Protein AF-0000000087146766 (afdb_homodimer)

Secondary structure (DSSP, 8-state):
-HHHHHHHHHHHHHHHHHHHHHHHHHHHHHHHHH--HHHHHHHHHHHHHHHHHHHHHHHHHHS---HHHHHHHHHHHHHHHHHHHHHHHH-/-HHHHHHHHHHHHHHHHHHHHHHHHHHHHHHHHH--HHHHHHHHHHHHHHHHHHHHHHHHHHS---HHHHHHHHHHHHHHHHHHHHHHHH-

Sequence (182 aa):
MTTHWDLALVGIRIVLLLMGLATTAISFRAYRRDRTRYLRDATIGFGFITLGVLIEGFLYQFTELTLTQVHIAESVALVIGLGVLLRSFLDMTTHWDLALVGIRIVLLLMGLATTAISFRAYRRDRTRYLRDATIGFGFITLGVLIEGFLYQFTELTLTQVHIAESVALVIGLGVLLRSFLD

Organism: NCBI:txid1816183

pLDDT: mean 93.63, std 6.51, range [54.84, 98.38]

Radius of gyration: 16.07 Å; Cα contacts (8 Å, |Δi|>4): 242; chains: 2; bounding box: 26×49×38 Å

Nearest PDB structures (foldseek):
  3a98-assembly2_C  TM=4.291E-01  e=7.124E+00  Homo sapiens
  3a98-assembly2_C  TM=4.265E-01  e=7.124E+00  Homo sapiens

Structure (mmCIF, N/CA/C/O backbone):
data_AF-0000000087146766-model_v1
#
loop_
_entity.id
_entity.type
_entity.pdbx_description
1 polymer 'DUF1622 domain-containing protein'
#
loop_
_atom_site.group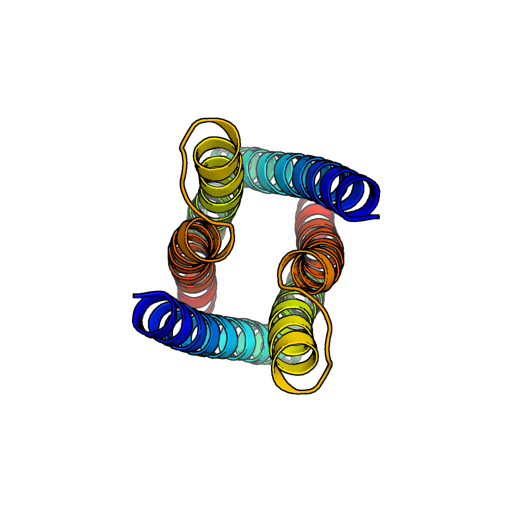_PDB
_atom_site.id
_atom_site.type_symbol
_atom_site.label_atom_id
_atom_site.label_alt_id
_atom_site.label_comp_id
_atom_site.label_asym_id
_atom_site.label_entity_id
_atom_site.label_seq_id
_atom_site.pdbx_PDB_ins_code
_atom_site.Cartn_x
_atom_site.Cartn_y
_atom_site.Cartn_z
_atom_site.occupancy
_atom_site.B_iso_or_equiv
_atom_site.auth_seq_id
_atom_site.auth_comp_id
_atom_site.auth_asym_id
_atom_site.auth_atom_id
_atom_site.pdbx_PDB_model_num
ATOM 1 N N . MET A 1 1 ? -6.062 -18.906 -21 1 55.94 1 MET A N 1
ATOM 2 C CA . MET A 1 1 ? -6.793 -18.172 -19.969 1 55.94 1 MET A CA 1
ATOM 3 C C . MET A 1 1 ? -5.832 -17.453 -19.031 1 55.94 1 MET A C 1
ATOM 5 O O . MET A 1 1 ? -6.062 -16.297 -18.656 1 55.94 1 MET A O 1
ATOM 9 N N . THR A 1 2 ? -4.629 -18.031 -18.766 1 70.19 2 THR A N 1
ATOM 10 C CA . THR A 1 2 ? -3.59 -17.516 -17.875 1 70.19 2 THR A CA 1
ATOM 11 C C . THR A 1 2 ? -2.98 -16.234 -18.469 1 70.19 2 THR A C 1
ATOM 13 O O . THR A 1 2 ? -2.711 -15.281 -17.734 1 70.19 2 THR A O 1
ATOM 16 N N . THR A 1 3 ? -3.238 -16.188 -19.688 1 85.88 3 THR A N 1
ATOM 17 C CA . THR A 1 3 ? -2.568 -15.07 -20.359 1 85.88 3 THR A CA 1
ATOM 18 C C . THR A 1 3 ? -3.324 -13.766 -20.125 1 85.88 3 THR A C 1
ATOM 20 O O . THR A 1 3 ? -2.719 -12.734 -19.828 1 85.88 3 THR A O 1
ATOM 23 N N . HIS A 1 4 ? -4.656 -13.891 -20.188 1 93.44 4 HIS A N 1
ATOM 24 C CA . HIS A 1 4 ? -5.453 -12.68 -20.031 1 93.44 4 HIS A CA 1
ATOM 25 C C . HIS A 1 4 ? -5.344 -12.109 -18.625 1 93.44 4 HIS A C 1
ATOM 27 O O . HIS A 1 4 ? -5.316 -10.891 -18.438 1 93.44 4 HIS A O 1
ATOM 33 N N . TRP A 1 5 ? -5.305 -13 -17.656 1 92.06 5 TRP A N 1
ATOM 34 C CA . TRP A 1 5 ? -5.184 -12.555 -16.266 1 92.06 5 TRP A CA 1
ATOM 35 C C . TRP A 1 5 ? -3.805 -11.953 -16.016 1 92.06 5 TRP A C 1
ATOM 37 O O . TRP A 1 5 ? -3.67 -11.008 -15.234 1 92.06 5 TRP A O 1
ATOM 47 N N . ASP A 1 6 ? -2.826 -12.531 -16.672 1 92.81 6 ASP A N 1
ATOM 48 C CA . ASP A 1 6 ? -1.477 -11.992 -16.547 1 92.81 6 ASP A CA 1
ATOM 49 C C . ASP A 1 6 ? -1.411 -10.562 -17.094 1 92.81 6 ASP A C 1
ATOM 51 O O . ASP A 1 6 ? -0.766 -9.695 -16.5 1 92.81 6 ASP A O 1
ATOM 55 N N . LEU A 1 7 ? -2.057 -10.414 -18.188 1 94.56 7 LEU A N 1
ATOM 56 C CA . LEU A 1 7 ? -2.09 -9.086 -18.797 1 94.56 7 LEU A CA 1
ATOM 57 C C . LEU A 1 7 ? -2.863 -8.109 -17.922 1 94.56 7 LEU A C 1
ATOM 59 O O . LEU A 1 7 ? -2.479 -6.941 -17.812 1 94.56 7 LEU A O 1
ATOM 63 N N . ALA A 1 8 ? -3.938 -8.594 -17.375 1 96.31 8 ALA A N 1
ATOM 64 C CA . ALA A 1 8 ? -4.73 -7.754 -16.469 1 96.31 8 ALA A CA 1
ATOM 65 C C . ALA A 1 8 ? -3.918 -7.344 -15.242 1 96.31 8 ALA A C 1
ATOM 67 O O . ALA A 1 8 ? -3.99 -6.199 -14.805 1 96.31 8 ALA A O 1
ATOM 68 N N . LEU A 1 9 ? -3.119 -8.258 -14.742 1 96.38 9 LEU A N 1
ATOM 69 C CA . LEU A 1 9 ? -2.283 -7.984 -13.578 1 96.38 9 LEU A CA 1
ATOM 70 C C . LEU A 1 9 ? -1.216 -6.949 -13.906 1 96.38 9 LEU A C 1
ATOM 72 O O . LEU A 1 9 ? -1 -6.008 -13.141 1 96.38 9 LEU A O 1
ATOM 76 N N . VAL A 1 10 ? -0.597 -7.133 -15.062 1 95.69 10 VAL A N 1
ATOM 77 C CA . VAL A 1 10 ? 0.42 -6.18 -15.5 1 95.69 10 VAL A CA 1
ATOM 78 C C . VAL A 1 10 ? -0.196 -4.789 -15.625 1 95.69 10 VAL A C 1
ATOM 80 O O . VAL A 1 10 ? 0.374 -3.805 -15.148 1 95.69 10 VAL A O 1
ATOM 83 N N . GLY A 1 11 ? -1.315 -4.73 -16.203 1 96.94 11 GLY A N 1
ATOM 84 C CA . GLY A 1 11 ? -1.994 -3.461 -16.406 1 96.94 11 GLY A CA 1
ATOM 85 C C . GLY A 1 11 ? -2.32 -2.738 -15.117 1 96.94 11 GLY A C 1
ATOM 86 O O . GLY A 1 11 ? -2.01 -1.554 -14.969 1 96.94 11 GLY A O 1
ATOM 87 N N . ILE A 1 12 ? -2.9 -3.473 -14.227 1 97.12 12 ILE A N 1
ATOM 88 C CA . ILE A 1 12 ? -3.32 -2.838 -12.984 1 97.12 12 ILE A CA 1
ATOM 89 C C . ILE A 1 12 ? -2.094 -2.475 -12.148 1 97.12 12 ILE A C 1
ATOM 91 O O . ILE A 1 12 ? -2.092 -1.464 -11.445 1 97.12 12 ILE A O 1
ATOM 95 N N . ARG A 1 13 ? -1.062 -3.295 -12.266 1 96.94 13 ARG A N 1
ATOM 96 C CA . ARG A 1 13 ? 0.159 -2.998 -11.523 1 96.94 13 ARG A CA 1
ATOM 97 C C . ARG A 1 13 ? 0.847 -1.754 -12.078 1 96.94 13 ARG A C 1
ATOM 99 O O . ARG A 1 13 ? 1.46 -0.991 -11.328 1 96.94 13 ARG A O 1
ATOM 106 N N . ILE A 1 14 ? 0.776 -1.465 -13.367 1 97.38 14 ILE A N 1
ATOM 107 C CA . ILE A 1 14 ? 1.296 -0.239 -13.961 1 97.38 14 ILE A CA 1
ATOM 108 C C . ILE A 1 14 ? 0.543 0.966 -13.406 1 97.38 14 ILE A C 1
ATOM 110 O O . ILE A 1 14 ? 1.152 1.982 -13.062 1 97.38 14 ILE A O 1
ATOM 114 N N . VAL A 1 15 ? -0.744 0.864 -13.344 1 97.81 15 VAL A N 1
ATOM 115 C CA . VAL A 1 15 ? -1.559 1.931 -12.773 1 97.81 15 VAL A CA 1
ATOM 116 C C . VAL A 1 15 ? -1.153 2.17 -11.32 1 97.81 15 VAL A C 1
ATOM 118 O O . VAL A 1 15 ? -1.007 3.316 -10.898 1 97.81 15 VAL A O 1
ATOM 121 N N . LEU A 1 16 ? -0.959 1.076 -10.562 1 98.25 16 LEU A N 1
ATOM 122 C CA . LEU A 1 16 ? -0.558 1.16 -9.164 1 98.25 16 LEU A CA 1
ATOM 123 C C . LEU A 1 16 ? 0.808 1.824 -9.023 1 98.25 16 LEU A C 1
ATOM 125 O O . LEU A 1 16 ? 1.021 2.637 -8.125 1 98.25 16 LEU A O 1
ATOM 129 N N . LEU A 1 17 ? 1.692 1.477 -9.961 1 98 17 LEU A N 1
ATOM 130 C CA . LEU A 1 17 ? 3.031 2.055 -9.945 1 98 17 LEU A CA 1
ATOM 131 C C . LEU A 1 17 ? 2.979 3.553 -10.227 1 98 17 LEU A C 1
ATOM 133 O O . LEU A 1 17 ? 3.68 4.336 -9.578 1 98 17 LEU A O 1
ATOM 137 N N . LEU A 1 18 ? 2.172 3.939 -11.141 1 97.69 18 LEU A N 1
ATOM 138 C CA . LEU A 1 18 ? 2.016 5.352 -11.477 1 97.69 18 LEU A CA 1
ATOM 139 C C . LEU A 1 18 ? 1.428 6.125 -10.297 1 97.69 18 LEU A C 1
ATOM 141 O O . LEU A 1 18 ? 1.882 7.227 -9.984 1 97.69 18 LEU A O 1
ATOM 145 N N . MET A 1 19 ? 0.471 5.48 -9.672 1 97.31 19 MET A N 1
ATOM 146 C CA . MET A 1 19 ? -0.139 6.102 -8.5 1 97.31 19 MET A CA 1
ATOM 147 C C . MET A 1 19 ? 0.869 6.227 -7.363 1 97.31 19 MET A C 1
ATOM 149 O O . MET A 1 19 ? 0.914 7.25 -6.68 1 97.31 19 MET A O 1
ATOM 153 N N . GLY A 1 20 ? 1.612 5.152 -7.164 1 97.25 20 GLY A N 1
ATOM 154 C CA . GLY A 1 20 ? 2.654 5.188 -6.148 1 97.25 20 GLY A CA 1
ATOM 155 C C . GLY A 1 20 ? 3.703 6.25 -6.41 1 97.25 20 GLY A C 1
ATOM 156 O O . GLY A 1 20 ? 4.094 6.98 -5.492 1 97.25 20 GLY A O 1
ATOM 157 N N . LEU A 1 21 ? 4.152 6.367 -7.695 1 97.44 21 LEU A N 1
ATOM 158 C CA . LEU A 1 21 ? 5.125 7.383 -8.094 1 97.44 21 LEU A CA 1
ATOM 159 C C . LEU A 1 21 ? 4.562 8.781 -7.879 1 97.44 21 LEU A C 1
ATOM 161 O O . LEU A 1 21 ? 5.266 9.672 -7.387 1 97.44 21 LEU A O 1
ATOM 165 N N . ALA A 1 22 ? 3.346 8.953 -8.242 1 97.25 22 ALA A N 1
ATOM 166 C CA . ALA A 1 22 ? 2.695 10.258 -8.102 1 97.25 22 ALA A CA 1
ATOM 167 C C . ALA A 1 22 ? 2.588 10.656 -6.633 1 97.25 22 ALA A C 1
ATOM 169 O O . ALA A 1 22 ? 2.932 11.781 -6.262 1 97.25 22 ALA A O 1
ATOM 170 N N . THR A 1 23 ? 2.102 9.734 -5.793 1 96.19 23 THR A N 1
ATOM 171 C CA . THR A 1 23 ? 1.96 10.039 -4.375 1 96.19 23 THR A CA 1
ATOM 172 C C . THR A 1 23 ? 3.316 10.352 -3.748 1 96.19 23 THR A C 1
ATOM 174 O O . THR A 1 23 ? 3.434 11.25 -2.92 1 96.19 23 THR A O 1
ATOM 177 N N . THR A 1 24 ? 4.312 9.5 -4.176 1 97.31 24 THR A N 1
ATOM 178 C CA . THR A 1 24 ? 5.656 9.727 -3.654 1 97.31 24 THR A CA 1
ATOM 179 C C . THR A 1 24 ? 6.191 11.078 -4.109 1 97.31 24 THR A C 1
ATOM 181 O O . THR A 1 24 ? 6.703 11.852 -3.297 1 97.31 24 THR A O 1
ATOM 184 N N . ALA A 1 25 ? 6.047 11.422 -5.395 1 96.25 25 ALA A N 1
ATOM 185 C CA . ALA A 1 25 ? 6.566 12.664 -5.953 1 96.25 25 ALA A CA 1
ATOM 186 C C . ALA A 1 25 ? 5.855 13.875 -5.348 1 96.25 25 ALA A C 1
ATOM 188 O O . ALA A 1 25 ? 6.496 14.867 -4.996 1 96.25 25 ALA A O 1
ATOM 189 N N . ILE A 1 26 ? 4.605 13.797 -5.223 1 95.56 26 ILE A N 1
ATOM 190 C CA . ILE A 1 26 ? 3.805 14.906 -4.73 1 95.56 26 ILE A CA 1
ATOM 191 C C . ILE A 1 26 ? 4.07 15.117 -3.242 1 95.56 26 ILE A C 1
ATOM 193 O O . ILE A 1 26 ? 4.203 16.25 -2.783 1 95.56 26 ILE A O 1
ATOM 197 N N . SER A 1 27 ? 4.086 13.992 -2.568 1 94.12 27 SER A N 1
ATOM 198 C CA . SER A 1 27 ? 4.43 14.125 -1.157 1 94.12 27 SER A CA 1
ATOM 199 C C . SER A 1 27 ? 5.824 14.703 -0.979 1 94.12 27 SER A C 1
ATOM 201 O O . SER A 1 27 ? 6.07 15.461 -0.038 1 94.12 27 SER A O 1
ATOM 203 N N . PHE A 1 28 ? 6.766 14.32 -1.833 1 94.88 28 PHE A N 1
ATOM 204 C CA . PHE A 1 28 ? 8.125 14.844 -1.777 1 94.88 28 PHE A CA 1
ATOM 205 C C . PHE A 1 28 ? 8.148 16.344 -2.053 1 94.88 28 PHE A C 1
ATOM 207 O O . PHE A 1 28 ? 8.852 17.094 -1.376 1 94.88 28 PHE A O 1
ATOM 214 N N . ARG A 1 29 ? 7.395 16.703 -3.012 1 94.25 29 ARG A N 1
ATOM 215 C CA . ARG A 1 29 ? 7.289 18.109 -3.336 1 94.25 29 ARG A CA 1
ATOM 216 C C . ARG A 1 29 ? 6.676 18.906 -2.18 1 94.25 29 ARG A C 1
ATOM 218 O O . ARG A 1 29 ? 7.129 20 -1.855 1 94.25 29 ARG A O 1
ATOM 225 N N . ALA A 1 30 ? 5.633 18.375 -1.607 1 91 30 ALA A N 1
ATOM 226 C CA . ALA A 1 30 ? 5 19.016 -0.457 1 91 30 ALA A CA 1
ATOM 227 C C . ALA A 1 30 ? 5.973 19.125 0.713 1 91 30 ALA A C 1
ATOM 229 O O . ALA A 1 30 ? 5.973 20.125 1.435 1 91 30 ALA A O 1
ATOM 230 N N . TYR A 1 31 ? 6.82 18.109 0.852 1 92.19 31 TYR A N 1
ATOM 231 C CA . TYR A 1 31 ? 7.816 18.109 1.92 1 92.19 31 TYR A CA 1
ATOM 232 C C . TYR A 1 31 ? 8.859 19.188 1.705 1 92.19 31 TYR A C 1
ATOM 234 O O . TYR A 1 31 ? 9.32 19.812 2.664 1 92.19 31 TYR A O 1
ATOM 242 N N . ARG A 1 32 ? 9.281 19.391 0.497 1 92.75 32 ARG A N 1
ATOM 243 C CA . ARG A 1 32 ? 10.297 20.391 0.186 1 92.75 32 ARG A CA 1
ATOM 244 C C . ARG A 1 32 ? 9.781 21.797 0.494 1 92.75 32 ARG A C 1
ATOM 246 O O . ARG A 1 32 ? 10.562 22.688 0.845 1 92.75 32 ARG A O 1
ATOM 253 N N . ARG A 1 33 ? 8.539 21.922 0.515 1 89.31 33 ARG A N 1
ATOM 254 C CA . ARG A 1 33 ? 7.945 23.234 0.741 1 89.31 33 ARG A CA 1
ATOM 255 C C . ARG A 1 33 ? 7.68 23.469 2.225 1 89.31 33 ARG A C 1
ATOM 257 O O . ARG A 1 33 ? 8.016 24.516 2.764 1 89.31 33 ARG A O 1
ATOM 264 N N . ASP A 1 34 ? 7.176 22.594 2.84 1 89.75 34 ASP A N 1
ATOM 265 C CA . ASP A 1 34 ? 6.711 22.766 4.211 1 89.75 34 ASP A CA 1
ATOM 266 C C . ASP A 1 34 ? 7.699 22.156 5.207 1 89.75 34 ASP A C 1
ATOM 268 O O . ASP A 1 34 ? 7.797 22.609 6.348 1 89.75 34 ASP A O 1
ATOM 272 N N . ARG A 1 35 ? 8.375 21.234 4.809 1 88.44 35 ARG A N 1
ATOM 273 C CA . ARG A 1 35 ? 9.422 20.562 5.566 1 88.44 35 ARG A CA 1
ATOM 274 C C . ARG A 1 35 ? 8.891 20.094 6.926 1 88.44 35 ARG A C 1
ATOM 276 O O . ARG A 1 35 ? 9.516 20.359 7.957 1 88.44 35 ARG A O 1
ATOM 283 N N . THR A 1 36 ? 7.77 19.5 6.996 1 89.5 36 THR A N 1
ATOM 284 C CA . THR A 1 36 ? 7.23 18.953 8.242 1 89.5 36 THR A CA 1
ATOM 285 C C . THR A 1 36 ? 7.559 17.469 8.375 1 89.5 36 THR A C 1
ATOM 287 O O . THR A 1 36 ? 7.758 16.781 7.371 1 89.5 36 THR A O 1
ATOM 290 N N . ARG A 1 37 ? 7.672 17.016 9.57 1 88.75 37 ARG A N 1
ATOM 291 C CA . ARG A 1 37 ? 8.016 15.625 9.828 1 88.75 37 ARG A CA 1
ATOM 292 C C . ARG A 1 37 ? 6.992 14.68 9.211 1 88.75 37 ARG A C 1
ATOM 294 O O . ARG A 1 37 ? 7.348 13.609 8.719 1 88.75 37 ARG A O 1
ATOM 301 N N . TYR A 1 38 ? 5.738 15.023 9.227 1 88 38 TYR A N 1
ATOM 302 C CA . TYR A 1 38 ? 4.652 14.219 8.68 1 88 38 TYR A CA 1
ATOM 303 C C . TYR A 1 38 ? 4.82 14.016 7.18 1 88 38 TYR A C 1
ATOM 305 O O . TYR A 1 38 ? 4.684 12.898 6.68 1 88 38 TYR A O 1
ATOM 313 N N . LEU A 1 39 ? 5.297 15.047 6.516 1 91.62 39 LEU A N 1
ATOM 314 C CA . LEU A 1 39 ? 5.473 14.977 5.066 1 91.62 39 LEU A CA 1
ATOM 315 C C . LEU A 1 39 ? 6.711 14.156 4.711 1 91.62 39 LEU A C 1
ATOM 317 O O . LEU A 1 39 ? 6.723 13.453 3.701 1 91.62 39 LEU A O 1
ATOM 321 N N . ARG A 1 40 ? 7.699 14.328 5.496 1 93.56 40 ARG A N 1
ATOM 322 C CA . ARG A 1 40 ? 8.891 13.508 5.312 1 93.56 40 ARG A CA 1
ATOM 323 C C . ARG A 1 40 ? 8.57 12.023 5.457 1 93.56 40 ARG A C 1
ATOM 325 O O . ARG A 1 40 ? 8.977 11.211 4.621 1 93.56 40 ARG A O 1
ATOM 332 N N . ASP A 1 41 ? 7.887 11.695 6.453 1 94.5 41 ASP A N 1
ATOM 333 C CA . ASP A 1 41 ? 7.516 10.305 6.699 1 94.5 41 ASP A CA 1
ATOM 334 C C . ASP A 1 41 ? 6.59 9.789 5.602 1 94.5 41 ASP A C 1
ATOM 336 O O . ASP A 1 41 ? 6.68 8.617 5.207 1 94.5 41 ASP A O 1
ATOM 340 N N . ALA A 1 42 ? 5.707 10.656 5.109 1 94.19 42 ALA A N 1
ATOM 341 C CA . ALA A 1 42 ? 4.844 10.281 3.994 1 94.19 42 ALA A CA 1
ATOM 342 C C . ALA A 1 42 ? 5.664 9.945 2.752 1 94.19 42 ALA A C 1
ATOM 344 O O . ALA A 1 42 ? 5.422 8.938 2.092 1 94.19 42 ALA A O 1
ATOM 345 N N . THR A 1 43 ? 6.656 10.758 2.455 1 95.75 43 THR A N 1
ATOM 346 C CA . THR A 1 43 ? 7.516 10.547 1.297 1 95.75 43 THR A CA 1
ATOM 347 C C . THR A 1 43 ? 8.266 9.227 1.419 1 95.75 43 THR A C 1
ATOM 349 O O . THR A 1 43 ? 8.312 8.438 0.47 1 95.75 43 THR A O 1
ATOM 352 N N . ILE A 1 44 ? 8.789 8.992 2.559 1 96.88 44 ILE A N 1
ATOM 353 C CA . ILE A 1 44 ? 9.547 7.777 2.822 1 96.88 44 ILE A CA 1
ATOM 354 C C . ILE A 1 44 ? 8.617 6.566 2.758 1 96.88 44 ILE A C 1
ATOM 356 O O . ILE A 1 44 ? 8.953 5.555 2.131 1 96.88 44 ILE A O 1
ATOM 360 N N . GLY A 1 45 ? 7.438 6.707 3.396 1 96.75 45 GLY A N 1
ATOM 361 C CA . GLY A 1 45 ? 6.469 5.625 3.402 1 96.75 45 GLY A CA 1
ATOM 362 C C . GLY A 1 45 ? 5.957 5.273 2.02 1 96.75 45 GLY A C 1
ATOM 363 O O . GLY A 1 45 ? 6.035 4.117 1.596 1 96.75 45 GLY A O 1
ATOM 364 N N . PHE A 1 46 ? 5.566 6.242 1.24 1 97.25 46 PHE A N 1
ATOM 365 C CA . PHE A 1 46 ? 5.074 6.023 -0.116 1 97.25 46 PHE A CA 1
ATOM 366 C C . PHE A 1 46 ? 6.211 5.59 -1.036 1 97.25 46 PHE A C 1
ATOM 368 O O . PHE A 1 46 ? 6 4.801 -1.961 1 97.25 46 PHE A O 1
ATOM 375 N N . GLY A 1 47 ? 7.371 6.133 -0.754 1 97.38 47 GLY A N 1
ATOM 376 C CA . GLY A 1 47 ? 8.539 5.703 -1.508 1 97.38 47 GLY A CA 1
ATOM 377 C C . GLY A 1 47 ? 8.812 4.215 -1.393 1 97.38 47 GLY A C 1
ATOM 378 O O . GLY A 1 47 ? 9.047 3.543 -2.398 1 97.38 47 GLY A O 1
ATOM 379 N N . PHE A 1 48 ? 8.758 3.691 -0.264 1 97.19 48 PHE A N 1
ATOM 380 C CA . PHE A 1 48 ? 8.953 2.264 -0.038 1 97.19 48 PHE A CA 1
ATOM 381 C C . PHE A 1 48 ? 7.848 1.452 -0.707 1 97.19 48 PHE A C 1
ATOM 383 O O . PHE A 1 48 ? 8.117 0.41 -1.31 1 97.19 48 PHE A O 1
ATOM 390 N N . ILE A 1 49 ? 6.602 1.898 -0.578 1 97.5 49 ILE A N 1
ATOM 391 C CA . ILE A 1 49 ? 5.473 1.223 -1.207 1 97.5 49 ILE A CA 1
ATOM 392 C C . ILE A 1 49 ? 5.68 1.17 -2.719 1 97.5 49 ILE A C 1
ATOM 394 O O . ILE A 1 49 ? 5.559 0.107 -3.332 1 97.5 49 ILE A O 1
ATOM 398 N N . THR A 1 50 ? 6.078 2.25 -3.322 1 98 50 THR A N 1
ATOM 399 C CA . THR A 1 50 ? 6.309 2.365 -4.758 1 98 50 THR A CA 1
ATOM 400 C C . THR A 1 50 ? 7.488 1.495 -5.188 1 98 50 THR A C 1
ATOM 402 O O . THR A 1 50 ? 7.41 0.792 -6.195 1 98 50 THR A O 1
ATOM 405 N N . LEU A 1 51 ? 8.539 1.518 -4.445 1 97.5 51 LEU A N 1
ATOM 406 C CA . LEU A 1 51 ? 9.727 0.714 -4.727 1 97.5 51 LEU A CA 1
ATOM 407 C C . LEU A 1 51 ? 9.398 -0.774 -4.68 1 97.5 51 LEU A C 1
ATOM 409 O O . LEU A 1 51 ? 9.914 -1.555 -5.48 1 97.5 51 LEU A O 1
ATOM 413 N N . GLY A 1 52 ? 8.539 -1.164 -3.711 1 97.56 52 GLY A N 1
ATOM 414 C CA . GLY A 1 52 ? 8.117 -2.553 -3.623 1 97.56 52 GLY A CA 1
ATOM 415 C C . GLY A 1 52 ? 7.387 -3.035 -4.863 1 97.56 52 GLY A C 1
ATOM 416 O O . GLY A 1 52 ? 7.684 -4.109 -5.387 1 97.56 52 GLY A O 1
ATOM 417 N N . VAL A 1 53 ? 6.496 -2.232 -5.285 1 97 53 VAL A N 1
ATOM 418 C CA . VAL A 1 53 ? 5.719 -2.561 -6.477 1 97 53 VAL A CA 1
ATOM 419 C C . VAL A 1 53 ? 6.641 -2.639 -7.691 1 97 53 VAL A C 1
ATOM 421 O O . VAL A 1 53 ? 6.508 -3.535 -8.523 1 97 53 VAL A O 1
ATOM 424 N N . LEU A 1 54 ? 7.559 -1.717 -7.766 1 96.12 54 LEU A N 1
ATOM 425 C CA . LEU A 1 54 ? 8.508 -1.679 -8.867 1 96.12 54 LEU A CA 1
ATOM 426 C C . LEU A 1 54 ? 9.414 -2.908 -8.852 1 96.12 54 LEU A C 1
ATOM 428 O O . LEU A 1 54 ? 9.617 -3.545 -9.891 1 96.12 54 LEU A O 1
ATOM 432 N N . ILE A 1 55 ? 9.883 -3.229 -7.719 1 95.56 55 ILE A N 1
ATOM 433 C CA . ILE A 1 55 ? 10.781 -4.367 -7.531 1 95.56 55 ILE A CA 1
ATOM 434 C C . ILE A 1 55 ? 10.055 -5.66 -7.91 1 95.56 55 ILE A C 1
ATOM 436 O O . ILE A 1 55 ? 10.617 -6.516 -8.594 1 95.56 55 ILE A O 1
ATOM 440 N N . GLU A 1 56 ? 8.789 -5.746 -7.402 1 96.06 56 GLU A N 1
ATOM 441 C CA . GLU A 1 56 ? 8.016 -6.938 -7.738 1 96.06 56 GLU A CA 1
ATOM 442 C C . GLU A 1 56 ? 7.891 -7.105 -9.25 1 96.06 56 GLU A C 1
ATOM 444 O O . GLU A 1 56 ? 8.086 -8.203 -9.781 1 96.06 56 GLU A O 1
ATOM 449 N N . GLY A 1 57 ? 7.535 -6.059 -9.984 1 92.94 57 GLY A N 1
ATOM 450 C CA . GLY A 1 57 ? 7.422 -6.121 -11.438 1 92.94 57 GLY A CA 1
ATOM 451 C C . GLY A 1 57 ? 8.719 -6.512 -12.117 1 92.94 57 GLY A C 1
ATOM 452 O O . GLY A 1 57 ? 8.727 -7.355 -13.016 1 92.94 57 GLY A O 1
ATOM 453 N N . PHE A 1 58 ? 9.758 -5.961 -11.711 1 94 58 PHE A N 1
ATOM 454 C CA . PHE A 1 58 ? 11.07 -6.238 -12.281 1 94 58 PHE A CA 1
ATOM 455 C C . PHE A 1 58 ? 11.484 -7.68 -12.016 1 94 58 PHE A C 1
ATOM 457 O O . PHE A 1 58 ? 11.93 -8.383 -12.93 1 94 58 PHE A O 1
ATOM 464 N N . LEU A 1 59 ? 11.352 -8.102 -10.805 1 92.88 59 LEU A N 1
ATOM 465 C CA . LEU A 1 59 ? 11.766 -9.453 -10.43 1 92.88 59 LEU A CA 1
ATOM 466 C C . LEU A 1 59 ? 10.93 -10.5 -11.156 1 92.88 59 LEU A C 1
ATOM 468 O O . LEU A 1 59 ? 11.461 -11.523 -11.594 1 92.88 59 LEU A O 1
ATOM 472 N N . TYR A 1 60 ? 9.688 -10.133 -11.281 1 92.94 60 TYR A N 1
ATOM 473 C CA . TYR A 1 60 ? 8.797 -11.094 -11.922 1 92.94 60 TYR A CA 1
ATOM 474 C C . TYR A 1 60 ? 9.078 -11.195 -13.414 1 92.94 60 TYR A C 1
ATOM 476 O O . TYR A 1 60 ? 9.078 -12.289 -13.984 1 92.94 60 TYR A O 1
ATOM 484 N N . GLN A 1 61 ? 9.375 -10.078 -13.984 1 88.81 61 GLN A N 1
ATOM 485 C CA . GLN A 1 61 ? 9.523 -10.016 -15.438 1 88.81 61 GLN A CA 1
ATOM 486 C C . GLN A 1 61 ? 10.93 -10.398 -15.859 1 88.81 61 GLN A C 1
ATOM 488 O O . GLN A 1 61 ? 11.117 -11.023 -16.906 1 88.81 61 GLN A O 1
ATOM 493 N N . PHE A 1 62 ? 11.93 -10.047 -15.086 1 92.31 62 PHE A N 1
ATOM 494 C CA . PHE A 1 62 ? 13.305 -10.164 -15.555 1 92.31 62 PHE A CA 1
ATOM 495 C C . PHE A 1 62 ? 14.016 -11.32 -14.859 1 92.31 62 PHE A C 1
ATOM 497 O O . PHE A 1 62 ? 15.141 -11.664 -15.211 1 92.31 62 PHE A O 1
ATOM 504 N N . THR A 1 63 ? 13.461 -11.828 -13.883 1 92.88 63 THR A N 1
ATOM 505 C CA . THR A 1 63 ? 14.031 -12.992 -13.219 1 92.88 63 THR A CA 1
ATOM 506 C C . THR A 1 63 ? 13.109 -14.195 -13.344 1 92.88 63 THR A C 1
ATOM 508 O O . THR A 1 63 ? 12.023 -14.102 -13.922 1 92.88 63 THR A O 1
ATOM 511 N N . GLU A 1 64 ? 13.539 -15.406 -12.883 1 93.5 64 GLU A N 1
ATOM 512 C CA . GLU A 1 64 ? 12.75 -16.625 -12.938 1 93.5 64 GLU A CA 1
ATOM 513 C C . GLU A 1 64 ? 12.039 -16.891 -11.609 1 93.5 64 GLU A C 1
ATOM 515 O O . GLU A 1 64 ? 11.7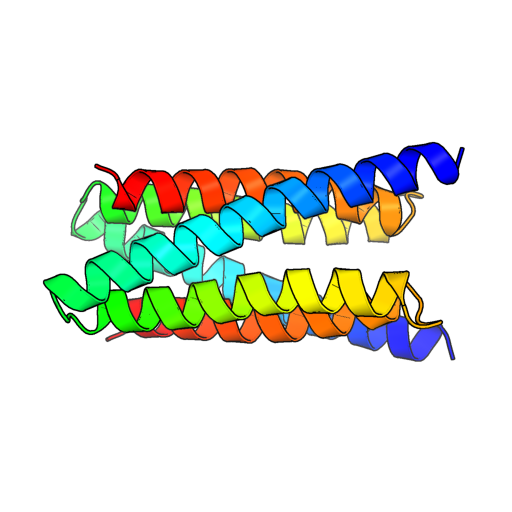89 -18.031 -11.25 1 93.5 64 GLU A O 1
ATOM 520 N N . LEU A 1 65 ? 11.82 -15.875 -10.922 1 93.31 65 LEU A N 1
ATOM 521 C CA . LEU A 1 65 ? 11.125 -16.016 -9.648 1 93.31 65 LEU A CA 1
ATOM 522 C C . LEU A 1 65 ? 9.625 -16.188 -9.867 1 93.31 65 LEU A C 1
ATOM 524 O O . LEU A 1 65 ? 9.07 -15.672 -10.836 1 93.31 65 LEU A O 1
ATOM 528 N N . THR A 1 66 ? 9.016 -16.891 -8.938 1 93.75 66 THR A N 1
ATOM 529 C CA . THR A 1 66 ? 7.566 -17.078 -9 1 93.75 66 THR A CA 1
ATOM 530 C C . THR A 1 66 ? 6.84 -15.875 -8.414 1 93.75 66 THR A C 1
ATOM 532 O O . THR A 1 66 ? 7.449 -15.047 -7.738 1 93.75 66 THR A O 1
ATOM 535 N N . LEU A 1 67 ? 5.559 -15.727 -8.719 1 93.62 67 LEU A N 1
ATOM 536 C CA . LEU A 1 67 ? 4.734 -14.641 -8.203 1 93.62 67 LEU A CA 1
ATOM 537 C C . LEU A 1 67 ? 4.738 -14.633 -6.68 1 93.62 67 LEU A C 1
ATOM 539 O O . LEU A 1 67 ? 4.707 -13.562 -6.062 1 93.62 67 LEU A O 1
ATOM 543 N N . THR A 1 68 ? 4.805 -15.844 -6.164 1 94.44 68 THR A N 1
ATOM 544 C CA . THR A 1 68 ? 4.836 -15.977 -4.715 1 94.44 68 THR A CA 1
ATOM 545 C C . THR A 1 68 ? 6.102 -15.344 -4.137 1 94.44 68 THR A C 1
ATOM 547 O O . THR A 1 68 ? 6.039 -14.594 -3.166 1 94.44 68 THR A O 1
ATOM 550 N N . GLN A 1 69 ? 7.207 -15.578 -4.762 1 95.31 69 GLN A N 1
ATOM 551 C CA . GLN A 1 69 ? 8.492 -15.086 -4.273 1 95.31 69 GLN A CA 1
ATOM 552 C C . GLN A 1 69 ? 8.594 -13.57 -4.406 1 95.31 69 GLN A C 1
ATOM 554 O O . GLN A 1 69 ? 9.055 -12.891 -3.488 1 95.31 69 GLN A O 1
ATOM 559 N N . VAL A 1 70 ? 8.164 -13.047 -5.5 1 95.94 70 VAL A N 1
ATOM 560 C CA . VAL A 1 70 ? 8.281 -11.609 -5.719 1 95.94 70 VAL A CA 1
ATOM 561 C C . VAL A 1 70 ? 7.242 -10.867 -4.883 1 95.94 70 VAL A C 1
ATOM 563 O O . VAL A 1 70 ? 7.477 -9.742 -4.441 1 95.94 70 VAL A O 1
ATOM 566 N N . HIS A 1 71 ? 6.117 -11.586 -4.648 1 96.5 71 HIS A N 1
ATOM 567 C CA . HIS A 1 71 ? 5.074 -11.008 -3.809 1 96.5 71 HIS A CA 1
ATOM 568 C C . HIS A 1 71 ? 5.535 -10.883 -2.361 1 96.5 71 HIS A C 1
ATOM 570 O O . HIS A 1 71 ? 5.117 -9.969 -1.648 1 96.5 71 HIS A O 1
ATOM 576 N N . ILE A 1 72 ? 6.402 -11.75 -1.918 1 97.25 72 ILE A N 1
ATOM 577 C CA . ILE A 1 72 ? 7 -11.664 -0.59 1 97.25 72 ILE A CA 1
ATOM 578 C C . ILE A 1 72 ? 7.859 -10.406 -0.491 1 97.25 72 ILE A C 1
ATOM 580 O O . ILE A 1 72 ? 7.738 -9.641 0.466 1 97.25 72 ILE A O 1
ATOM 584 N N . ALA A 1 73 ? 8.656 -10.195 -1.481 1 96.88 73 ALA A N 1
ATOM 585 C CA . ALA A 1 73 ? 9.539 -9.039 -1.508 1 96.88 73 ALA A CA 1
ATOM 586 C C . ALA A 1 73 ? 8.734 -7.738 -1.487 1 96.88 73 ALA A C 1
ATOM 588 O O . ALA A 1 73 ? 9.07 -6.801 -0.758 1 96.88 73 ALA A O 1
ATOM 589 N N . GLU A 1 74 ? 7.672 -7.672 -2.258 1 97.88 74 GLU A N 1
ATOM 590 C CA . GLU A 1 74 ? 6.789 -6.508 -2.285 1 97.88 74 GLU A CA 1
ATOM 591 C C . GLU A 1 74 ? 6.145 -6.273 -0.92 1 97.88 74 GLU A C 1
ATOM 593 O O . GLU A 1 74 ? 6.07 -5.133 -0.453 1 97.88 74 GLU A O 1
ATOM 598 N N . SER A 1 75 ? 5.738 -7.363 -0.265 1 97.75 75 SER A N 1
ATOM 599 C CA . SER A 1 75 ? 5.059 -7.27 1.023 1 97.75 75 SER A CA 1
ATOM 600 C C . SER A 1 75 ? 5.984 -6.703 2.096 1 97.75 75 SER A C 1
ATOM 602 O O . SER A 1 75 ? 5.551 -5.926 2.949 1 97.75 75 SER A O 1
ATOM 604 N N . VAL A 1 76 ? 7.246 -7.09 2.035 1 97.69 76 VAL A N 1
ATOM 605 C CA . VAL A 1 76 ? 8.227 -6.551 2.973 1 97.69 76 VAL A CA 1
ATOM 606 C C . VAL A 1 76 ? 8.328 -5.039 2.795 1 97.69 76 VAL A C 1
ATOM 608 O O . VAL A 1 76 ? 8.32 -4.289 3.775 1 97.69 76 VAL A O 1
ATOM 611 N N . ALA A 1 77 ? 8.414 -4.582 1.595 1 97.75 77 ALA A N 1
ATOM 612 C CA . ALA A 1 77 ? 8.508 -3.156 1.293 1 97.75 77 ALA A CA 1
ATOM 613 C C . ALA A 1 77 ? 7.258 -2.418 1.762 1 97.75 77 ALA A C 1
ATOM 615 O O . ALA A 1 77 ? 7.348 -1.317 2.311 1 97.75 77 ALA A O 1
ATOM 616 N N . LEU A 1 78 ? 6.062 -3.051 1.586 1 98.38 78 LEU A N 1
ATOM 617 C CA . LEU A 1 78 ? 4.797 -2.447 1.999 1 98.38 78 LEU A CA 1
ATOM 618 C C . LEU A 1 78 ? 4.707 -2.363 3.52 1 98.38 78 LEU A C 1
ATOM 620 O O . LEU A 1 78 ? 4.199 -1.38 4.062 1 98.38 78 LEU A O 1
ATOM 624 N N . VAL A 1 79 ? 5.242 -3.346 4.203 1 98.06 79 VAL A N 1
ATOM 625 C CA . VAL A 1 79 ? 5.258 -3.348 5.664 1 98.06 79 VAL A CA 1
ATOM 626 C C . VAL A 1 79 ? 6.105 -2.186 6.172 1 98.06 79 VAL A C 1
ATOM 628 O O . VAL A 1 79 ? 5.688 -1.445 7.066 1 98.06 79 VAL A O 1
ATOM 631 N N . ILE A 1 80 ? 7.215 -1.987 5.582 1 97.75 80 ILE A N 1
ATOM 632 C CA . ILE A 1 80 ? 8.117 -0.909 5.973 1 97.75 80 ILE A CA 1
ATOM 633 C C . ILE A 1 80 ? 7.473 0.44 5.664 1 97.75 80 ILE A C 1
ATOM 635 O O . ILE A 1 80 ? 7.488 1.349 6.5 1 97.75 80 ILE A O 1
ATOM 639 N N . GLY A 1 81 ? 6.879 0.511 4.473 1 97.62 81 GLY A N 1
ATOM 640 C CA . GLY A 1 81 ? 6.211 1.749 4.102 1 97.62 81 GLY A CA 1
ATOM 641 C C . GLY A 1 81 ? 5.082 2.123 5.039 1 97.62 81 GLY A C 1
ATOM 642 O O . GLY A 1 81 ? 5.02 3.256 5.523 1 97.62 81 GLY A O 1
ATOM 643 N N . LEU A 1 82 ? 4.223 1.146 5.348 1 97.31 82 LEU A N 1
ATOM 644 C CA . LEU A 1 82 ? 3.109 1.375 6.262 1 97.31 82 LEU A CA 1
ATOM 645 C C . LEU A 1 82 ? 3.611 1.649 7.676 1 97.31 82 LEU 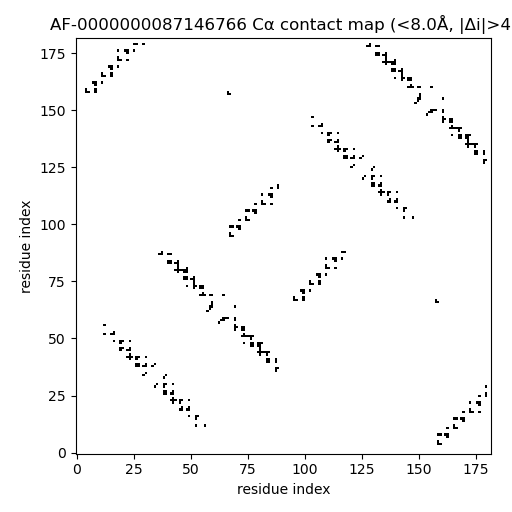A C 1
ATOM 647 O O . LEU A 1 82 ? 3.002 2.426 8.414 1 97.31 82 LEU A O 1
ATOM 651 N N . GLY A 1 83 ? 4.695 0.984 8.008 1 96.69 83 GLY A N 1
ATOM 652 C CA . GLY A 1 83 ? 5.285 1.235 9.312 1 96.69 83 GLY A CA 1
ATOM 653 C C . GLY A 1 83 ? 5.75 2.668 9.492 1 96.69 83 GLY A C 1
ATOM 654 O O . GLY A 1 83 ? 5.52 3.275 10.539 1 96.69 83 GLY A O 1
ATOM 655 N N . VAL A 1 84 ? 6.371 3.24 8.5 1 96.69 84 VAL A N 1
ATOM 656 C CA . VAL A 1 84 ? 6.836 4.625 8.523 1 96.69 84 VAL A CA 1
ATOM 657 C C . VAL A 1 84 ? 5.637 5.566 8.609 1 96.69 84 VAL A C 1
ATOM 659 O O . VAL A 1 84 ? 5.652 6.531 9.375 1 96.69 84 VAL A O 1
ATOM 662 N N . LEU A 1 85 ? 4.594 5.273 7.871 1 95.62 85 LEU A N 1
ATOM 663 C CA . LEU A 1 85 ? 3.395 6.105 7.883 1 95.62 85 LEU A CA 1
ATOM 664 C C . LEU A 1 85 ? 2.709 6.047 9.242 1 95.62 85 LEU A C 1
ATOM 666 O O . LEU A 1 85 ? 2.281 7.078 9.773 1 95.62 85 LEU A O 1
ATOM 670 N N . LEU A 1 86 ? 2.703 4.844 9.766 1 93.75 86 LEU A N 1
ATOM 671 C CA . LEU A 1 86 ? 2.076 4.645 11.07 1 93.75 86 LEU A CA 1
ATOM 672 C C . LEU A 1 86 ? 2.82 5.422 12.148 1 93.75 86 LEU A C 1
ATOM 674 O O . LEU A 1 86 ? 2.197 6.055 13 1 93.75 86 LEU A O 1
ATOM 678 N N . ARG A 1 87 ? 4.109 5.371 12.094 1 91.38 87 ARG A N 1
ATOM 679 C CA . ARG A 1 87 ? 4.941 6.047 13.078 1 91.38 87 ARG A CA 1
ATOM 680 C C . ARG A 1 87 ? 4.711 7.555 13.055 1 91.38 87 ARG A C 1
ATOM 682 O O . ARG A 1 87 ? 4.75 8.211 14.094 1 91.38 87 ARG A O 1
ATOM 689 N N . SER A 1 88 ? 4.395 8.07 11.914 1 85.88 88 SER A N 1
ATOM 690 C CA . SER A 1 88 ? 4.176 9.5 11.766 1 85.88 88 SER A CA 1
ATOM 691 C C . SER A 1 88 ? 2.908 9.945 12.484 1 85.88 88 SER A C 1
ATOM 693 O O . SER A 1 88 ? 2.799 11.102 12.906 1 85.88 88 SER A O 1
ATOM 695 N N . PHE A 1 89 ? 2 9.031 12.578 1 82.69 89 PHE A N 1
ATOM 696 C CA . PHE A 1 89 ? 0.751 9.344 13.258 1 82.69 89 PHE A CA 1
ATOM 697 C C . PHE A 1 89 ? 0.915 9.211 14.773 1 82.69 89 PHE A C 1
ATOM 699 O O . PHE A 1 89 ? 0.136 9.781 15.539 1 82.69 89 PHE A O 1
ATOM 706 N N . LEU A 1 90 ? 1.918 8.508 15.219 1 80.12 90 LEU A N 1
ATOM 707 C CA . LEU A 1 90 ? 2.129 8.25 16.641 1 80.12 90 LEU A CA 1
ATOM 708 C C . LEU A 1 90 ? 2.986 9.336 17.266 1 80.12 90 LEU A C 1
ATOM 710 O O . LEU A 1 90 ? 2.951 9.531 18.484 1 80.12 90 LEU A O 1
ATOM 714 N N . ASP A 1 91 ? 3.73 10.148 16.516 1 68.81 91 ASP A N 1
ATOM 715 C CA . ASP A 1 91 ? 4.562 11.242 17.016 1 68.81 91 ASP A CA 1
ATOM 716 C C . A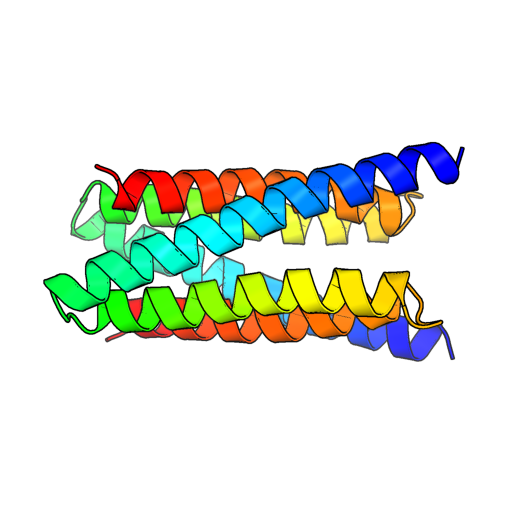SP A 1 91 ? 3.775 12.547 17.078 1 68.81 91 ASP A C 1
ATOM 718 O O . ASP A 1 91 ? 3.992 13.367 17.969 1 68.81 91 ASP A O 1
ATOM 722 N N . MET B 1 1 ? 9.453 -27.25 -1.612 1 54.84 1 MET B N 1
ATOM 723 C CA . MET B 1 1 ? 10.039 -25.922 -1.605 1 54.84 1 MET B CA 1
ATOM 724 C C . MET B 1 1 ? 8.961 -24.844 -1.683 1 54.84 1 MET B C 1
ATOM 726 O O . MET B 1 1 ? 9.047 -23.828 -1.005 1 54.84 1 MET B O 1
ATOM 730 N N . THR B 1 2 ? 7.805 -25.141 -2.383 1 69.75 2 THR B N 1
ATOM 731 C CA . THR B 1 2 ? 6.664 -24.25 -2.568 1 69.75 2 THR B CA 1
ATOM 732 C C . THR B 1 2 ? 5.949 -24 -1.243 1 69.75 2 THR B C 1
ATOM 734 O O . THR B 1 2 ? 5.531 -22.875 -0.957 1 69.75 2 THR B O 1
ATOM 737 N N . THR B 1 3 ? 6.27 -24.906 -0.425 1 85.56 3 THR B N 1
ATOM 738 C CA . THR B 1 3 ? 5.523 -24.828 0.826 1 85.56 3 THR B CA 1
ATOM 739 C C . THR B 1 3 ? 6.113 -23.766 1.75 1 85.56 3 THR B C 1
ATOM 741 O O . THR B 1 3 ? 5.383 -22.969 2.342 1 85.56 3 THR B O 1
ATOM 744 N N . HIS B 1 4 ? 7.457 -23.734 1.767 1 93.19 4 HIS B N 1
ATOM 745 C CA . HIS B 1 4 ? 8.109 -22.781 2.666 1 93.19 4 HIS B CA 1
ATOM 746 C C . HIS B 1 4 ? 7.852 -21.344 2.23 1 93.19 4 HIS B C 1
ATOM 748 O O . HIS B 1 4 ? 7.672 -20.469 3.07 1 93.19 4 HIS B O 1
ATOM 754 N N . TRP B 1 5 ? 7.855 -21.141 0.922 1 92.06 5 TRP B N 1
ATOM 755 C CA . TRP B 1 5 ? 7.602 -19.797 0.408 1 92.06 5 TRP B CA 1
ATOM 756 C C . TRP B 1 5 ? 6.152 -19.391 0.65 1 92.06 5 TRP B C 1
ATOM 758 O O . TRP B 1 5 ? 5.867 -18.219 0.911 1 92.06 5 TRP B O 1
ATOM 768 N N . ASP B 1 6 ? 5.281 -20.359 0.557 1 92.81 6 ASP B N 1
ATOM 769 C CA . ASP B 1 6 ? 3.875 -20.094 0.842 1 92.81 6 ASP B CA 1
ATOM 770 C C . ASP B 1 6 ? 3.682 -19.656 2.293 1 92.81 6 ASP B C 1
ATOM 772 O O . ASP B 1 6 ? 2.912 -18.734 2.574 1 92.81 6 ASP B O 1
ATOM 776 N N . LEU B 1 7 ? 4.367 -20.359 3.115 1 94.5 7 LEU B N 1
ATOM 777 C CA . LEU B 1 7 ? 4.285 -20.016 4.531 1 94.5 7 LEU B CA 1
ATOM 778 C C . LEU B 1 7 ? 4.891 -18.656 4.805 1 94.5 7 LEU B C 1
ATOM 780 O O . LEU B 1 7 ? 4.375 -17.891 5.625 1 94.5 7 LEU B O 1
ATOM 784 N N . ALA B 1 8 ? 5.988 -18.391 4.145 1 96.38 8 ALA B N 1
ATOM 785 C CA . ALA B 1 8 ? 6.629 -17.078 4.289 1 96.38 8 ALA B CA 1
ATOM 786 C C . ALA B 1 8 ? 5.711 -15.961 3.811 1 96.38 8 ALA B C 1
ATOM 788 O O . ALA B 1 8 ? 5.629 -14.906 4.441 1 96.38 8 ALA B O 1
ATOM 789 N N . LEU B 1 9 ? 4.996 -16.219 2.732 1 96.38 9 LEU B N 1
ATOM 790 C CA . LEU B 1 9 ? 4.07 -15.234 2.182 1 96.38 9 LEU B CA 1
ATOM 791 C C . LEU B 1 9 ? 2.912 -14.984 3.143 1 96.38 9 LEU B C 1
ATOM 793 O O . LEU B 1 9 ? 2.549 -13.828 3.395 1 96.38 9 LEU B O 1
ATOM 797 N N . VAL B 1 10 ? 2.385 -16.062 3.674 1 95.75 10 VAL B N 1
ATOM 798 C CA . VAL B 1 10 ? 1.293 -15.938 4.637 1 95.75 10 VAL B CA 1
ATOM 799 C C . VAL B 1 10 ? 1.754 -15.117 5.84 1 95.75 10 VAL B C 1
ATOM 801 O O . VAL B 1 10 ? 1.051 -14.211 6.285 1 95.75 10 VAL B O 1
ATOM 804 N N . GLY B 1 11 ? 2.891 -15.414 6.305 1 96.94 11 GLY B N 1
ATOM 805 C CA . GLY B 1 11 ? 3.432 -14.727 7.469 1 96.94 11 GLY B CA 1
ATOM 806 C C . GLY B 1 11 ? 3.604 -13.234 7.258 1 96.94 11 GLY B C 1
ATOM 807 O O . GLY B 1 11 ? 3.16 -12.43 8.078 1 96.94 11 GLY B O 1
ATOM 808 N N . ILE B 1 12 ? 4.215 -12.922 6.16 1 97.12 12 ILE B N 1
ATOM 809 C CA . ILE B 1 12 ? 4.488 -11.508 5.918 1 97.12 12 ILE B CA 1
ATOM 810 C C . ILE B 1 12 ? 3.184 -10.773 5.621 1 97.12 12 ILE B C 1
ATOM 812 O O . ILE B 1 12 ? 3.029 -9.602 5.98 1 97.12 12 ILE B O 1
ATOM 816 N N . ARG B 1 13 ? 2.246 -11.477 4.984 1 97 13 ARG B N 1
ATOM 817 C CA . ARG B 1 13 ? 0.958 -10.852 4.695 1 97 13 ARG B CA 1
ATOM 818 C C . ARG B 1 13 ? 0.169 -10.609 5.98 1 97 13 ARG B C 1
ATOM 820 O O . ARG B 1 13 ? -0.567 -9.633 6.082 1 97 13 ARG B O 1
ATOM 827 N N . ILE B 1 14 ? 0.286 -11.445 7.004 1 97.44 14 ILE B N 1
ATOM 828 C CA . ILE B 1 14 ? -0.332 -11.227 8.305 1 97.44 14 ILE B CA 1
ATOM 829 C C . ILE B 1 14 ? 0.249 -9.969 8.945 1 97.44 14 ILE B C 1
ATOM 831 O O . ILE B 1 14 ? -0.489 -9.148 9.5 1 97.44 14 ILE B O 1
ATOM 835 N N . VAL B 1 15 ? 1.527 -9.828 8.914 1 97.88 15 VAL B N 1
ATOM 836 C CA . VAL B 1 15 ? 2.184 -8.641 9.445 1 97.88 15 VAL B CA 1
ATOM 837 C C . VAL B 1 15 ? 1.675 -7.398 8.719 1 97.88 15 VAL B C 1
ATOM 839 O O . VAL B 1 15 ? 1.372 -6.383 9.344 1 97.88 15 VAL B O 1
ATOM 842 N N . LEU B 1 16 ? 1.574 -7.492 7.371 1 98.25 16 LEU B N 1
ATOM 843 C CA . LEU B 1 16 ? 1.09 -6.387 6.551 1 98.25 16 LEU B CA 1
ATOM 844 C C . LEU B 1 16 ? -0.348 -6.031 6.914 1 98.25 16 LEU B C 1
ATOM 846 O O . LEU B 1 16 ? -0.703 -4.852 6.98 1 98.25 16 LEU B O 1
ATOM 850 N N . LEU B 1 17 ? -1.14 -7.078 7.168 1 98 17 LEU B N 1
ATOM 851 C CA . LEU B 1 17 ? -2.533 -6.863 7.539 1 98 17 LEU B CA 1
ATOM 852 C C . LEU B 1 17 ? -2.635 -6.168 8.891 1 98 17 LEU B C 1
ATOM 854 O O . LEU B 1 17 ? -3.455 -5.262 9.062 1 98 17 LEU B O 1
ATOM 858 N N . LEU B 1 18 ? -1.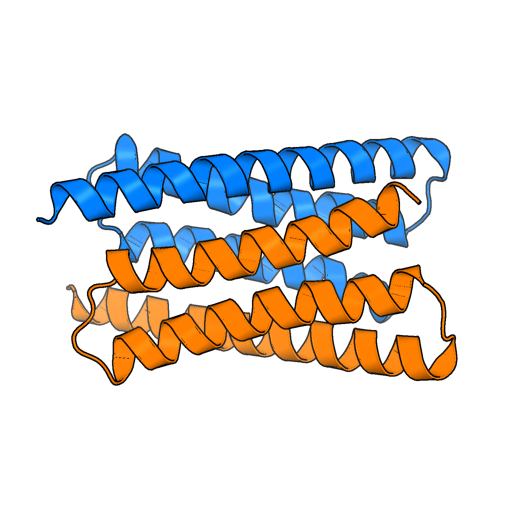826 -6.555 9.805 1 97.69 18 LEU B N 1
ATOM 859 C CA . LEU B 1 18 ? -1.814 -5.938 11.125 1 97.69 18 LEU B CA 1
ATOM 860 C C . LEU B 1 18 ? -1.385 -4.477 11.039 1 97.69 18 LEU B C 1
ATOM 862 O O . LEU B 1 18 ? -1.977 -3.611 11.688 1 97.69 18 LEU B O 1
ATOM 866 N N . MET B 1 19 ? -0.4 -4.258 10.203 1 97.38 19 MET B N 1
ATOM 867 C CA . MET B 1 19 ? 0.067 -2.891 10.008 1 97.38 19 MET B CA 1
ATOM 868 C C . MET B 1 19 ? -1.013 -2.039 9.344 1 97.38 19 MET B C 1
ATOM 870 O O . MET B 1 19 ? -1.207 -0.879 9.711 1 97.38 19 MET B O 1
ATOM 874 N N . GLY B 1 20 ? -1.639 -2.635 8.336 1 97.38 20 GLY B N 1
ATOM 875 C CA . GLY B 1 20 ? -2.736 -1.942 7.684 1 97.38 20 GLY B CA 1
ATOM 876 C C . GLY B 1 20 ? -3.883 -1.617 8.625 1 97.38 20 GLY B C 1
ATOM 877 O O . GLY B 1 20 ? -4.406 -0.501 8.609 1 97.38 20 GLY B O 1
ATOM 878 N N . LEU B 1 21 ? -4.262 -2.6 9.492 1 97.44 21 LEU B N 1
ATOM 879 C CA . LEU B 1 21 ? -5.316 -2.404 10.477 1 97.44 21 LEU B CA 1
ATOM 880 C C . LEU B 1 21 ? -4.926 -1.323 11.484 1 97.44 21 LEU B C 1
ATOM 882 O O . LEU B 1 21 ? -5.75 -0.478 11.836 1 97.44 21 LEU B O 1
ATOM 886 N N . ALA B 1 22 ? -3.727 -1.354 11.906 1 97.31 22 ALA B N 1
ATOM 887 C CA . ALA B 1 22 ? -3.236 -0.38 12.875 1 97.31 22 ALA B CA 1
ATOM 888 C C . ALA B 1 22 ? -3.26 1.031 12.297 1 97.31 22 ALA B C 1
ATOM 890 O O . ALA B 1 22 ? -3.754 1.964 12.93 1 97.31 22 ALA B O 1
ATOM 891 N N . THR B 1 23 ? -2.719 1.188 11.078 1 96.38 23 THR B N 1
ATOM 892 C CA . THR B 1 23 ? -2.691 2.506 10.445 1 96.38 23 THR B CA 1
ATOM 893 C C . THR B 1 23 ? -4.105 3.027 10.227 1 96.38 23 THR B C 1
ATOM 895 O O . THR B 1 23 ? -4.375 4.215 10.414 1 96.38 23 THR B O 1
ATOM 898 N N . THR B 1 24 ? -4.977 2.053 9.773 1 97.31 24 THR B N 1
ATOM 899 C CA . THR B 1 24 ? -6.363 2.441 9.547 1 97.31 24 THR B CA 1
ATOM 900 C C . THR B 1 24 ? -7.027 2.848 10.867 1 97.31 24 THR B C 1
ATOM 902 O O . THR B 1 24 ? -7.676 3.893 10.938 1 97.31 24 THR B O 1
ATOM 905 N N . ALA B 1 25 ? -6.84 2.059 11.922 1 96.31 25 ALA B N 1
ATOM 906 C CA . ALA B 1 25 ? -7.469 2.32 13.219 1 96.31 25 ALA B CA 1
ATOM 907 C C . ALA B 1 25 ? -6.938 3.611 13.836 1 96.31 25 ALA B C 1
ATOM 909 O O . ALA B 1 25 ? -7.707 4.418 14.359 1 96.31 25 ALA B O 1
ATOM 910 N N . ILE B 1 26 ? -5.699 3.809 13.758 1 95.56 26 ILE B N 1
ATOM 911 C CA . ILE B 1 26 ? -5.062 4.965 14.375 1 95.56 26 ILE B CA 1
ATOM 912 C C . ILE B 1 26 ? -5.441 6.23 13.609 1 95.56 26 ILE B C 1
ATOM 914 O O . ILE B 1 26 ? -5.734 7.266 14.219 1 95.56 26 ILE B O 1
ATOM 918 N N . SER B 1 27 ? -5.371 6.082 12.312 1 94.19 27 SER B N 1
ATOM 919 C CA . SER B 1 27 ? -5.809 7.23 11.531 1 94.19 27 SER B CA 1
ATOM 920 C C . SER B 1 27 ? -7.273 7.559 11.805 1 94.19 27 SER B C 1
ATOM 922 O O . SER B 1 27 ? -7.664 8.727 11.805 1 94.19 27 SER B O 1
ATOM 924 N N . PHE B 1 28 ? -8.102 6.531 11.969 1 95 28 PHE B N 1
ATOM 925 C CA . PHE B 1 28 ? -9.516 6.727 12.266 1 95 28 PHE B CA 1
ATOM 926 C C . PHE B 1 28 ? -9.695 7.418 13.617 1 95 28 PHE B C 1
ATOM 928 O O . PHE B 1 28 ? -10.523 8.32 13.75 1 95 28 PHE B O 1
ATOM 935 N N . ARG B 1 29 ? -8.93 6.961 14.523 1 94.38 29 ARG B N 1
ATOM 936 C CA . ARG B 1 29 ? -8.969 7.578 15.844 1 94.38 29 ARG B CA 1
ATOM 937 C C . ARG B 1 29 ? -8.531 9.039 15.781 1 94.38 29 ARG B C 1
ATOM 939 O O . ARG B 1 29 ? -9.125 9.906 16.422 1 94.38 29 ARG B O 1
ATOM 946 N N . ALA B 1 30 ? -7.473 9.305 15.078 1 91.06 30 ALA B N 1
ATOM 947 C CA . ALA B 1 30 ? -6.992 10.672 14.914 1 91.06 30 ALA B CA 1
ATOM 948 C C . ALA B 1 30 ? -8.039 11.539 14.227 1 91.06 30 ALA B C 1
ATOM 950 O O . ALA B 1 30 ? -8.203 12.711 14.57 1 91.06 30 ALA B O 1
ATOM 951 N N . TYR B 1 31 ? -8.773 10.938 13.289 1 92.19 31 TYR B N 1
ATOM 952 C CA . TYR B 1 31 ? -9.82 11.648 12.562 1 92.19 31 TYR B CA 1
ATOM 953 C C . TYR B 1 31 ? -10.969 12.016 13.5 1 92.19 31 TYR B C 1
ATOM 955 O O . TYR B 1 31 ? -11.562 13.086 13.367 1 92.19 31 TYR B O 1
ATOM 963 N N . ARG B 1 32 ? -11.336 11.133 14.367 1 92.75 32 ARG B N 1
ATOM 964 C CA . ARG B 1 32 ? -12.438 11.375 15.289 1 92.75 32 ARG B CA 1
ATOM 965 C C . ARG B 1 32 ? -12.117 12.523 16.234 1 92.75 32 ARG B C 1
ATOM 967 O O . ARG B 1 32 ? -13.023 13.242 16.672 1 92.75 32 ARG B O 1
ATOM 974 N N . ARG B 1 33 ? -10.914 12.758 16.391 1 89.44 33 ARG B N 1
ATOM 975 C CA . ARG B 1 33 ? -10.5 13.805 17.328 1 89.44 33 ARG B CA 1
ATOM 976 C C . ARG B 1 33 ? -10.352 15.141 16.609 1 89.44 33 ARG B C 1
ATOM 978 O O . ARG B 1 33 ? -10.844 16.172 17.094 1 89.44 33 ARG B O 1
ATOM 985 N N . ASP B 1 34 ? -9.773 15.164 15.57 1 89.75 34 ASP B N 1
ATOM 986 C CA . ASP B 1 34 ? -9.422 16.406 14.883 1 89.75 34 ASP B CA 1
ATOM 987 C C . ASP B 1 34 ? -10.383 16.703 13.734 1 89.75 34 ASP B C 1
ATOM 989 O O . ASP B 1 34 ? -10.586 17.859 13.367 1 89.75 34 ASP B O 1
ATOM 993 N N . ARG B 1 35 ? -10.93 15.742 13.234 1 88.38 35 ARG B N 1
ATOM 994 C CA . ARG B 1 35 ? -11.922 15.781 12.164 1 88.38 35 ARG B CA 1
ATOM 995 C C . ARG B 1 35 ? -11.422 16.625 10.992 1 88.38 35 ARG B C 1
ATOM 997 O O . ARG B 1 35 ? -12.133 17.516 10.516 1 88.38 35 ARG B O 1
ATOM 1004 N N . THR B 1 36 ? -10.242 16.484 10.547 1 89.5 36 THR B N 1
ATOM 1005 C CA . THR B 1 36 ? -9.719 17.188 9.391 1 89.5 36 THR B CA 1
ATOM 1006 C C . THR B 1 36 ? -9.867 16.359 8.125 1 89.5 36 THR B C 1
ATOM 1008 O O . THR B 1 36 ? -9.922 15.125 8.195 1 89.5 36 THR B O 1
ATOM 1011 N N . ARG B 1 37 ? -10 17 7.027 1 88.75 37 ARG B N 1
ATOM 1012 C CA . ARG B 1 37 ? -10.195 16.312 5.754 1 88.75 37 ARG B CA 1
ATOM 1013 C C . ARG B 1 37 ? -9.031 15.375 5.453 1 88.75 37 ARG B C 1
ATOM 1015 O O . ARG B 1 37 ? -9.227 14.289 4.891 1 88.75 37 ARG B O 1
ATOM 1022 N N . TYR B 1 38 ? -7.828 15.758 5.77 1 88.38 38 TYR B N 1
ATOM 1023 C CA . TYR B 1 38 ? -6.621 14.977 5.527 1 88.38 38 TYR B CA 1
ATOM 1024 C C . TYR B 1 38 ? -6.668 13.648 6.281 1 88.38 38 TYR B C 1
ATOM 1026 O O . TYR B 1 38 ? -6.363 12.594 5.715 1 88.38 38 TYR B O 1
ATOM 1034 N N . LEU B 1 39 ? -7.215 13.703 7.496 1 91.75 39 LEU B N 1
ATOM 1035 C CA . LEU B 1 39 ? -7.289 12.5 8.32 1 91.75 39 LEU B CA 1
ATOM 1036 C C . LEU B 1 39 ? -8.398 11.57 7.828 1 91.75 39 LEU B C 1
ATOM 1038 O O . LEU B 1 39 ? -8.266 10.344 7.891 1 91.75 39 LEU B O 1
ATOM 1042 N N . ARG B 1 40 ? -9.445 12.172 7.426 1 93.56 40 ARG B N 1
ATOM 1043 C CA . ARG B 1 40 ? -10.523 11.383 6.828 1 93.56 40 ARG B CA 1
ATOM 1044 C C . ARG B 1 40 ? -10.031 10.633 5.594 1 93.56 40 ARG B C 1
ATOM 1046 O O . ARG B 1 40 ? -10.289 9.438 5.441 1 93.56 40 ARG B O 1
ATOM 1053 N N . ASP B 1 41 ? -9.383 11.305 4.758 1 94.5 41 ASP B N 1
ATOM 1054 C CA . ASP B 1 41 ? -8.859 10.695 3.537 1 94.5 41 ASP B CA 1
ATOM 1055 C C . ASP B 1 41 ? -7.816 9.625 3.857 1 94.5 41 ASP B C 1
ATOM 1057 O O . ASP B 1 41 ? -7.746 8.602 3.178 1 94.5 41 ASP B O 1
ATOM 1061 N N . ALA B 1 42 ? -7.023 9.867 4.887 1 94.12 42 ALA B N 1
ATOM 1062 C CA . ALA B 1 42 ? -6.059 8.867 5.332 1 94.12 42 ALA B CA 1
ATOM 1063 C C . ALA B 1 42 ? -6.766 7.59 5.789 1 94.12 42 ALA B C 1
ATOM 1065 O O . ALA B 1 42 ? -6.371 6.484 5.41 1 94.12 42 ALA B O 1
ATOM 1066 N N . THR B 1 43 ? -7.832 7.738 6.547 1 95.75 43 THR B N 1
ATOM 1067 C CA . THR B 1 43 ? -8.594 6.598 7.043 1 95.75 43 THR B CA 1
ATOM 1068 C C . THR B 1 43 ? -9.195 5.801 5.887 1 95.75 43 THR B C 1
ATOM 1070 O O . THR B 1 43 ? -9.094 4.574 5.852 1 95.75 43 THR B O 1
ATOM 1073 N N . ILE B 1 44 ? -9.727 6.5 4.98 1 96.88 44 ILE B N 1
ATOM 1074 C CA . ILE B 1 44 ? -10.352 5.879 3.816 1 96.88 44 ILE B CA 1
ATOM 1075 C C . ILE B 1 44 ? -9.289 5.199 2.959 1 96.88 44 ILE B C 1
ATOM 1077 O O . ILE B 1 44 ? -9.461 4.055 2.533 1 96.88 44 ILE B O 1
ATOM 1081 N N . GLY B 1 45 ? -8.164 5.93 2.738 1 96.69 45 GLY B N 1
ATOM 1082 C CA . GLY B 1 45 ? -7.078 5.387 1.94 1 96.69 45 GLY B CA 1
ATOM 1083 C C . GLY B 1 45 ? -6.453 4.145 2.549 1 96.69 45 GLY B C 1
ATOM 1084 O O . GLY B 1 45 ? -6.375 3.102 1.898 1 96.69 45 GLY B O 1
ATOM 1085 N N . PHE B 1 46 ? -6.141 4.164 3.814 1 97.31 46 PHE B N 1
ATOM 1086 C CA . PHE B 1 46 ? -5.559 3.02 4.508 1 97.31 46 PHE B CA 1
ATOM 1087 C C . PHE B 1 46 ? -6.586 1.905 4.668 1 97.31 46 PHE B C 1
ATOM 1089 O O . PHE B 1 46 ? -6.238 0.723 4.633 1 97.31 46 PHE B O 1
ATOM 1096 N N . GLY B 1 47 ? -7.805 2.332 4.859 1 97.38 47 GLY B N 1
ATOM 1097 C CA . GLY B 1 47 ? -8.875 1.348 4.918 1 97.38 47 GLY B CA 1
ATOM 1098 C C . GLY B 1 47 ? -8.984 0.503 3.664 1 97.38 47 GLY B C 1
ATOM 1099 O O . GLY B 1 47 ? -9.086 -0.723 3.74 1 97.38 47 GLY B O 1
ATOM 1100 N N . PHE B 1 48 ? -8.938 1.073 2.553 1 97.12 48 PHE B N 1
ATOM 1101 C CA . PHE B 1 48 ? -8.984 0.362 1.28 1 97.12 48 PHE B CA 1
ATOM 1102 C C . PHE B 1 48 ? -7.758 -0.53 1.114 1 97.12 48 PHE B C 1
ATOM 1104 O O . PHE B 1 48 ? -7.871 -1.667 0.65 1 97.12 48 PHE B O 1
ATOM 1111 N N . ILE B 1 49 ? -6.578 -0.015 1.455 1 97.44 49 ILE B N 1
ATOM 1112 C CA . ILE B 1 49 ? -5.344 -0.792 1.377 1 97.44 49 ILE B CA 1
ATOM 1113 C C . ILE B 1 49 ? -5.461 -2.035 2.254 1 97.44 49 ILE B C 1
ATOM 1115 O O . ILE B 1 49 ? -5.184 -3.15 1.804 1 97.44 49 ILE B O 1
ATOM 1119 N N . THR B 1 50 ? -5.945 -1.897 3.455 1 98 50 THR B N 1
ATOM 1120 C CA . THR B 1 50 ? -6.113 -2.98 4.418 1 98 50 THR B CA 1
ATOM 1121 C C . THR B 1 50 ? -7.156 -3.982 3.928 1 98 50 THR B C 1
ATOM 1123 O O . THR B 1 50 ? -6.945 -5.195 4.004 1 98 50 THR B O 1
ATOM 1126 N N . LEU B 1 51 ? -8.242 -3.5 3.426 1 97.5 51 LEU B N 1
ATOM 1127 C CA . LEU B 1 51 ? -9.312 -4.348 2.898 1 97.5 51 LEU B CA 1
ATOM 1128 C C . LEU B 1 51 ? -8.812 -5.176 1.721 1 97.5 51 LEU B C 1
ATOM 1130 O O . LEU B 1 51 ? -9.188 -6.344 1.575 1 97.5 51 LEU B O 1
ATOM 1134 N N . GLY B 1 52 ? -7.969 -4.555 0.867 1 97.62 52 GLY B N 1
ATOM 1135 C CA . GLY B 1 52 ?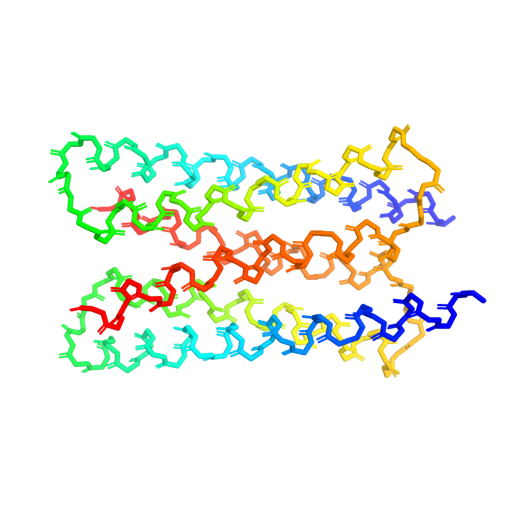 -7.395 -5.281 -0.253 1 97.62 52 GLY B CA 1
ATOM 1136 C C . GLY B 1 52 ? -6.547 -6.465 0.176 1 97.62 52 GLY B C 1
ATOM 1137 O O . GLY B 1 52 ? -6.691 -7.566 -0.356 1 97.62 52 GLY B O 1
ATOM 1138 N N . VAL B 1 53 ? -5.727 -6.215 1.113 1 97.06 53 VAL B N 1
ATOM 1139 C CA . VAL B 1 53 ? -4.852 -7.262 1.634 1 97.06 53 VAL B CA 1
ATOM 1140 C C . VAL B 1 53 ? -5.688 -8.367 2.271 1 97.06 53 VAL B C 1
ATOM 1142 O O . VAL B 1 53 ? -5.398 -9.555 2.09 1 97.06 53 VAL B O 1
ATOM 1145 N N . LEU B 1 54 ? -6.699 -7.965 2.988 1 96.25 54 LEU B N 1
ATOM 1146 C CA . LEU B 1 54 ? -7.582 -8.922 3.646 1 96.25 54 LEU B CA 1
ATOM 1147 C C . LEU B 1 54 ? -8.336 -9.766 2.623 1 96.25 54 LEU B C 1
ATOM 1149 O O . LEU B 1 54 ? -8.406 -10.984 2.75 1 96.25 54 LEU B O 1
ATOM 1153 N N . ILE B 1 55 ? -8.852 -9.117 1.652 1 95.62 55 ILE B N 1
ATOM 1154 C CA . ILE B 1 55 ? -9.617 -9.773 0.595 1 95.62 55 ILE B CA 1
ATOM 1155 C C . ILE B 1 55 ? -8.727 -10.766 -0.147 1 95.62 55 ILE B C 1
ATOM 1157 O O . ILE B 1 55 ? -9.141 -11.891 -0.424 1 95.62 55 ILE B O 1
ATOM 1161 N N . GLU B 1 56 ? -7.484 -10.273 -0.464 1 96 56 GLU B N 1
ATOM 1162 C CA . GLU B 1 56 ? -6.562 -11.172 -1.15 1 96 56 GLU B CA 1
ATOM 1163 C C . GLU B 1 56 ? -6.332 -12.453 -0.344 1 96 56 GLU B C 1
ATOM 1165 O O . GLU B 1 56 ? -6.375 -13.555 -0.892 1 96 56 GLU B O 1
ATOM 1170 N N . GLY B 1 57 ? -6.059 -12.352 0.95 1 92.94 57 GLY B N 1
ATOM 1171 C CA . GLY B 1 57 ? -5.852 -13.516 1.799 1 92.94 57 GLY B CA 1
ATOM 1172 C C . GLY B 1 57 ? -7.055 -14.438 1.844 1 92.94 57 GLY B C 1
ATOM 1173 O O . GLY B 1 57 ? -6.91 -15.656 1.737 1 92.94 57 GLY B O 1
ATOM 1174 N N . PHE B 1 58 ? -8.172 -13.898 1.962 1 94.06 58 PHE B N 1
ATOM 1175 C CA . PHE B 1 58 ? -9.406 -14.672 2.023 1 94.06 58 PHE B CA 1
ATOM 1176 C C . PHE B 1 58 ? -9.664 -15.391 0.706 1 94.06 58 PHE B C 1
ATOM 1178 O O . PHE B 1 58 ? -9.969 -16.578 0.693 1 94.06 58 PHE B O 1
ATOM 1185 N N . LEU B 1 59 ? -9.555 -14.688 -0.359 1 93.06 59 LEU B N 1
ATOM 1186 C CA . LEU B 1 59 ? -9.828 -15.258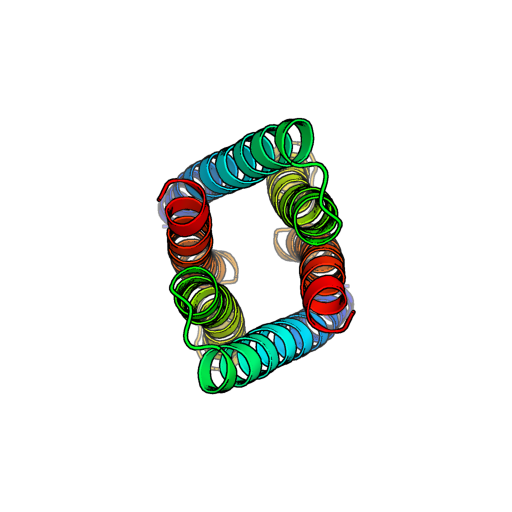 -1.674 1 93.06 59 LEU B CA 1
ATOM 1187 C C . LEU B 1 59 ? -8.836 -16.359 -2.006 1 93.06 59 LEU B C 1
ATOM 1189 O O . LEU B 1 59 ? -9.211 -17.391 -2.562 1 93.06 59 LEU B O 1
ATOM 1193 N N . TYR B 1 60 ? -7.645 -16.094 -1.578 1 93.06 60 TYR B N 1
ATOM 1194 C CA . TYR B 1 60 ? -6.613 -17.078 -1.896 1 93.06 60 TYR B CA 1
ATOM 1195 C C . TYR B 1 60 ? -6.789 -18.344 -1.065 1 93.06 60 TYR B C 1
ATOM 1197 O O . TYR B 1 60 ? -6.621 -19.453 -1.573 1 93.06 60 TYR B O 1
ATOM 1205 N N . GLN B 1 61 ? -7.184 -18.141 0.145 1 89.06 61 GLN B N 1
ATOM 1206 C CA . GLN B 1 61 ? -7.246 -19.25 1.085 1 89.06 61 GLN B CA 1
ATOM 1207 C C . GLN B 1 61 ? -8.578 -20 0.973 1 89.06 61 GLN B C 1
ATOM 1209 O O . GLN B 1 61 ? -8.625 -21.219 1.12 1 89.06 61 GLN B O 1
ATOM 1214 N N . PHE B 1 62 ? -9.648 -19.297 0.716 1 92.31 62 PHE B N 1
ATOM 1215 C CA . PHE B 1 62 ? -10.969 -19.906 0.84 1 92.31 62 PHE B CA 1
ATOM 1216 C C . PHE B 1 62 ? -11.586 -20.141 -0.533 1 92.31 62 PHE B C 1
ATOM 1218 O O . PHE B 1 62 ? -12.648 -20.75 -0.643 1 92.31 62 PHE B O 1
ATOM 1225 N N . THR B 1 63 ? -11.031 -19.609 -1.505 1 92.94 63 THR B N 1
ATOM 1226 C CA . THR B 1 63 ? -11.508 -19.859 -2.859 1 92.94 63 THR B CA 1
ATOM 1227 C C . THR B 1 63 ? -10.453 -20.594 -3.684 1 92.94 63 THR B C 1
ATOM 1229 O O . THR B 1 63 ? -9.352 -20.859 -3.189 1 92.94 63 THR B O 1
ATOM 1232 N N . GLU B 1 64 ? -10.781 -21 -4.957 1 93.5 64 GLU B N 1
ATOM 1233 C CA . GLU B 1 64 ? -9.852 -21.688 -5.848 1 93.5 64 GLU B CA 1
ATOM 1234 C C . GLU B 1 64 ? -9.195 -20.719 -6.824 1 93.5 64 GLU B C 1
ATOM 1236 O O . GLU B 1 64 ? -8.82 -21.109 -7.934 1 93.5 64 GLU B O 1
ATOM 1241 N N . LEU B 1 65 ? -9.133 -19.547 -6.438 1 93.31 65 LEU B N 1
ATOM 1242 C CA . LEU B 1 65 ? -8.492 -18.547 -7.297 1 93.31 65 LEU B CA 1
ATOM 1243 C C . LEU B 1 65 ? -6.977 -18.656 -7.219 1 93.31 65 LEU B C 1
ATOM 1245 O O . LEU B 1 65 ? -6.43 -19.031 -6.18 1 93.31 65 LEU B O 1
ATOM 1249 N N . THR B 1 66 ? -6.34 -18.281 -8.297 1 93.88 66 THR B N 1
ATOM 1250 C CA . THR B 1 66 ? -4.879 -18.281 -8.328 1 93.88 66 THR B CA 1
ATOM 1251 C C . THR B 1 66 ? -4.328 -17 -7.707 1 93.88 66 THR B C 1
ATOM 1253 O O . THR B 1 66 ? -5.066 -16.031 -7.508 1 93.88 66 THR B O 1
ATOM 1256 N N . LEU B 1 67 ? -3.061 -17 -7.34 1 93.62 67 LEU B N 1
ATOM 1257 C CA . LEU B 1 67 ? -2.395 -15.836 -6.762 1 93.62 67 LEU B CA 1
ATOM 1258 C C . LEU B 1 67 ? -2.49 -14.633 -7.695 1 93.62 67 LEU B C 1
ATOM 1260 O O . LEU B 1 67 ? -2.621 -13.492 -7.238 1 93.62 67 LEU B O 1
ATOM 1264 N N . THR B 1 68 ? -2.449 -14.977 -8.969 1 94.56 68 THR B N 1
ATOM 1265 C CA . THR B 1 68 ? -2.555 -13.922 -9.969 1 94.56 68 THR B CA 1
ATOM 1266 C C . THR B 1 68 ? -3.914 -13.234 -9.891 1 94.56 68 THR B C 1
ATOM 1268 O O . THR B 1 68 ? -3.992 -12 -9.891 1 94.56 68 THR B O 1
ATOM 1271 N N . GLN B 1 69 ? -4.938 -13.984 -9.75 1 95.5 69 GLN B N 1
ATOM 1272 C CA . GLN B 1 69 ? -6.297 -13.453 -9.734 1 95.5 69 GLN B CA 1
ATOM 1273 C C . GLN B 1 69 ? -6.559 -12.648 -8.469 1 95.5 69 GLN B C 1
ATOM 1275 O O . GLN B 1 69 ? -7.148 -11.57 -8.516 1 95.5 69 GLN B O 1
ATOM 1280 N N . VAL B 1 70 ? -6.137 -13.141 -7.359 1 96 70 VAL B N 1
ATOM 1281 C CA . VAL B 1 70 ? -6.406 -12.453 -6.098 1 96 70 VAL B CA 1
ATOM 1282 C C . VAL B 1 70 ? -5.508 -11.227 -5.977 1 96 70 VAL B C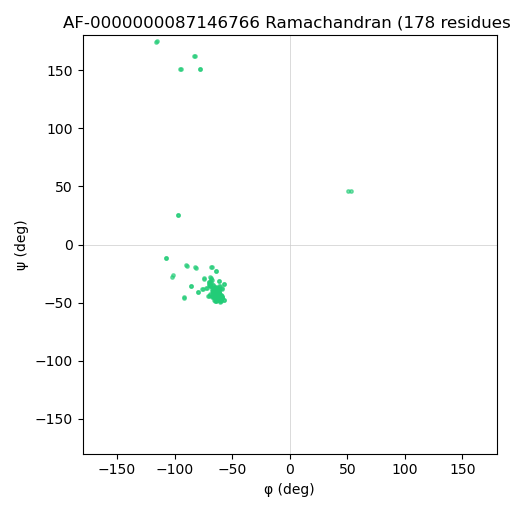 1
ATOM 1284 O O . VAL B 1 70 ? -5.895 -10.227 -5.379 1 96 70 VAL B O 1
ATOM 1287 N N . HIS B 1 71 ? -4.328 -11.352 -6.617 1 96.38 71 HIS B N 1
ATOM 1288 C CA . HIS B 1 71 ? -3.406 -10.219 -6.629 1 96.38 71 HIS B CA 1
ATOM 1289 C C . HIS B 1 71 ? -3.969 -9.055 -7.445 1 96.38 71 HIS B C 1
ATOM 1291 O O . HIS B 1 71 ? -3.699 -7.891 -7.145 1 96.38 71 HIS B O 1
ATOM 1297 N N . ILE B 1 72 ? -4.754 -9.336 -8.453 1 97.25 72 ILE B N 1
ATOM 1298 C CA . ILE B 1 72 ? -5.434 -8.305 -9.234 1 97.25 72 ILE B CA 1
ATOM 1299 C C . ILE B 1 72 ? -6.43 -7.559 -8.352 1 97.25 72 ILE B C 1
ATOM 1301 O O . ILE B 1 72 ? -6.449 -6.328 -8.328 1 97.25 72 ILE B O 1
ATOM 1305 N N . ALA B 1 73 ? -7.184 -8.305 -7.613 1 96.88 73 ALA B N 1
ATOM 1306 C CA . ALA B 1 73 ? -8.188 -7.723 -6.73 1 96.88 73 ALA B CA 1
ATOM 1307 C C . ALA B 1 73 ? -7.539 -6.828 -5.676 1 96.88 73 ALA B C 1
ATOM 1309 O O . ALA B 1 73 ? -8.023 -5.727 -5.406 1 96.88 73 ALA B O 1
ATOM 1310 N N . GLU B 1 74 ? -6.457 -7.273 -5.09 1 97.88 74 GLU B N 1
ATOM 1311 C CA . GLU B 1 74 ? -5.707 -6.488 -4.113 1 97.88 74 GLU B CA 1
ATOM 1312 C C . GLU B 1 74 ? -5.172 -5.199 -4.734 1 97.88 74 GLU B C 1
ATOM 1314 O O . GLU B 1 74 ? -5.246 -4.133 -4.121 1 97.88 74 GLU B O 1
ATOM 1319 N N . SER B 1 75 ? -4.684 -5.305 -5.969 1 97.75 75 SER B N 1
ATOM 1320 C CA . SER B 1 75 ? -4.09 -4.16 -6.652 1 97.75 75 SER B CA 1
ATOM 1321 C C . SER B 1 75 ? -5.129 -3.076 -6.922 1 97.75 75 SER B C 1
ATOM 1323 O O . SER B 1 75 ? -4.832 -1.884 -6.816 1 97.75 75 SER B O 1
ATOM 1325 N N . VAL B 1 76 ? -6.324 -3.5 -7.266 1 97.69 76 VAL B N 1
ATOM 1326 C CA . VAL B 1 76 ? -7.406 -2.545 -7.473 1 97.69 76 VAL B CA 1
ATOM 1327 C C . VAL B 1 76 ? -7.68 -1.778 -6.184 1 97.69 76 VAL B C 1
ATOM 1329 O O . VAL B 1 76 ? -7.805 -0.551 -6.195 1 97.69 76 VAL B O 1
ATOM 1332 N N . ALA B 1 77 ? -7.754 -2.459 -5.086 1 97.69 77 ALA B N 1
ATOM 1333 C CA . ALA B 1 77 ? -7.988 -1.838 -3.783 1 97.69 77 ALA B CA 1
ATOM 1334 C C . ALA B 1 77 ? -6.859 -0.88 -3.422 1 97.69 77 ALA B C 1
ATOM 1336 O O . ALA B 1 77 ? -7.102 0.212 -2.902 1 97.69 77 ALA B O 1
ATOM 1337 N N . LEU B 1 78 ? -5.59 -1.271 -3.746 1 98.38 78 LEU B N 1
ATOM 1338 C CA . LEU B 1 78 ? -4.426 -0.44 -3.455 1 98.38 78 LEU B CA 1
ATOM 1339 C C . LEU B 1 78 ? -4.43 0.817 -4.32 1 98.38 78 LEU B C 1
ATOM 1341 O O . LEU B 1 78 ? -4.062 1.897 -3.852 1 98.38 78 LEU B O 1
ATOM 1345 N N . VAL B 1 79 ? -4.895 0.699 -5.543 1 98.06 79 VAL B N 1
ATOM 1346 C CA . VAL B 1 79 ? -4.984 1.844 -6.445 1 98.06 79 VAL B CA 1
ATOM 1347 C C . VAL B 1 79 ? -5.988 2.855 -5.895 1 98.06 79 VAL B C 1
ATOM 1349 O O . VAL B 1 79 ? -5.703 4.055 -5.836 1 98.06 79 VAL B O 1
ATOM 1352 N N . ILE B 1 80 ? -7.078 2.385 -5.441 1 97.69 80 ILE B N 1
ATOM 1353 C CA . ILE B 1 80 ? -8.117 3.244 -4.883 1 97.69 80 ILE B CA 1
ATOM 1354 C C . ILE B 1 80 ? -7.609 3.893 -3.596 1 97.69 80 ILE B C 1
ATOM 1356 O O . ILE B 1 80 ? -7.773 5.098 -3.395 1 97.69 80 ILE B O 1
ATOM 1360 N N . GLY B 1 81 ? -6.969 3.064 -2.775 1 97.62 81 GLY B N 1
ATOM 1361 C CA . GLY B 1 81 ? -6.43 3.598 -1.534 1 97.62 81 GLY B CA 1
ATOM 1362 C C . GLY B 1 81 ? -5.402 4.691 -1.753 1 97.62 81 GLY B C 1
ATOM 1363 O O . GLY B 1 81 ? -5.5 5.77 -1.161 1 97.62 81 GLY B O 1
ATOM 1364 N N . LEU B 1 82 ? -4.453 4.453 -2.66 1 97.31 82 LEU B N 1
ATOM 1365 C CA . LEU B 1 82 ? -3.42 5.434 -2.975 1 97.31 82 LEU B CA 1
ATOM 1366 C C . LEU B 1 82 ? -4.023 6.656 -3.656 1 97.31 82 LEU B C 1
ATOM 1368 O O . LEU B 1 82 ? -3.547 7.777 -3.463 1 97.31 82 LEU B O 1
ATOM 1372 N N . GLY B 1 83 ? -5.039 6.391 -4.453 1 96.75 83 GLY B N 1
ATOM 1373 C CA . GLY B 1 83 ? -5.723 7.504 -5.094 1 96.75 83 GLY B CA 1
ATOM 1374 C C . GLY B 1 83 ? -6.363 8.461 -4.105 1 96.75 83 GLY B C 1
ATOM 1375 O O . GLY B 1 83 ? -6.262 9.68 -4.258 1 96.75 83 GLY B O 1
ATOM 1376 N N . VAL B 1 84 ? -6.984 7.941 -3.08 1 96.69 84 VAL B N 1
ATOM 1377 C CA . VAL B 1 84 ? -7.605 8.75 -2.035 1 96.69 84 VAL B CA 1
ATOM 1378 C C . VAL B 1 84 ? -6.535 9.523 -1.275 1 96.69 84 VAL B C 1
ATOM 1380 O O . VAL B 1 84 ? -6.703 10.711 -0.99 1 96.69 84 VAL B O 1
ATOM 1383 N N . LEU B 1 85 ? -5.43 8.891 -0.983 1 95.62 85 LEU B N 1
ATOM 1384 C CA . LEU B 1 85 ? -4.34 9.539 -0.266 1 95.62 85 LEU B CA 1
ATOM 1385 C C . LEU B 1 85 ? -3.729 10.656 -1.106 1 95.62 85 LEU B C 1
ATOM 1387 O O . LEU B 1 85 ? -3.455 11.742 -0.595 1 95.62 85 LEU B O 1
ATOM 1391 N N . LEU B 1 86 ? -3.607 10.328 -2.371 1 93.75 86 LEU B N 1
ATOM 1392 C CA . LEU B 1 86 ? -3.033 11.305 -3.289 1 93.75 86 LEU B CA 1
ATOM 1393 C C . LEU B 1 86 ? -3.922 12.547 -3.391 1 93.75 86 LEU B C 1
ATOM 1395 O O . LEU B 1 86 ? -3.426 13.672 -3.381 1 93.75 86 LEU B O 1
ATOM 1399 N N . ARG B 1 87 ? -5.188 12.328 -3.475 1 91.44 87 ARG B N 1
ATOM 1400 C CA . ARG B 1 87 ? -6.148 13.414 -3.604 1 91.44 87 ARG B CA 1
ATOM 1401 C C . ARG B 1 87 ? -6.098 14.336 -2.387 1 91.44 87 ARG B C 1
ATOM 1403 O O . ARG B 1 87 ? -6.27 15.547 -2.512 1 91.44 87 ARG B O 1
ATOM 1410 N N . SER B 1 88 ? -5.793 13.789 -1.271 1 86 88 SER B N 1
ATOM 1411 C CA . SER B 1 88 ? -5.734 14.562 -0.037 1 86 88 SER B CA 1
ATOM 1412 C C . SER B 1 88 ? -4.566 15.547 -0.055 1 86 88 SER B C 1
ATOM 1414 O O . SER B 1 88 ? -4.621 16.594 0.597 1 86 88 SER B O 1
ATOM 1416 N N . PHE B 1 89 ? -3.561 15.164 -0.775 1 82.5 89 PHE B N 1
ATOM 1417 C CA . PHE B 1 89 ? -2.396 16.031 -0.876 1 82.5 89 PHE B CA 1
ATOM 1418 C C . PHE B 1 89 ? -2.625 17.125 -1.917 1 82.5 89 PHE B C 1
ATOM 1420 O O . PHE B 1 89 ? -1.962 18.172 -1.891 1 82.5 89 PHE B O 1
ATOM 1427 N N . LEU B 1 90 ? -3.547 16.922 -2.805 1 80.06 90 LEU B N 1
ATOM 1428 C CA . LEU B 1 90 ? -3.801 17.859 -3.898 1 80.06 90 LEU B CA 1
ATOM 1429 C C . LEU B 1 90 ? -4.816 18.922 -3.484 1 80.06 90 LEU B C 1
ATOM 1431 O O . LEU B 1 90 ? -4.871 20 -4.082 1 80.06 90 LEU B O 1
ATOM 1435 N N . ASP B 1 91 ? -5.605 18.719 -2.436 1 68.94 91 ASP B N 1
ATOM 1436 C CA . ASP B 1 91 ? -6.582 19.672 -1.935 1 68.94 91 ASP B CA 1
ATOM 1437 C C . ASP B 1 91 ? -5.957 20.609 -0.906 1 68.94 91 ASP B C 1
ATOM 1439 O O . ASP B 1 91 ? -6.316 21.781 -0.83 1 68.94 91 ASP B O 1
#

Solvent-accessible surface area (backbone atoms only — not comparable to full-atom values): 8706 Å² total; per-residue (Å²): 115,69,59,61,53,51,51,51,34,52,52,48,48,51,53,34,41,52,46,26,48,47,39,18,51,51,31,41,52,53,18,74,71,65,63,42,72,58,33,48,28,43,20,53,12,34,40,31,36,28,49,13,52,50,49,25,53,48,40,46,70,75,42,92,51,50,70,64,59,28,47,38,55,23,40,53,27,37,37,53,10,46,48,39,42,39,49,48,73,72,109,114,69,59,60,52,50,52,51,34,52,53,47,48,51,54,34,41,51,45,25,48,48,40,19,51,51,31,41,53,53,18,74,72,67,64,42,70,58,33,47,29,41,20,53,11,34,39,31,36,28,49,12,53,50,48,26,53,47,41,46,70,76,43,91,51,50,72,64,58,28,48,37,54,22,40,52,26,37,37,52,10,47,48,38,41,37,50,49,73,74,107

InterPro domains:
  IPR055943 Protein of unknown function DUF7521 [PF24365] (10-88)

Foldseek 3Di:
DVVVVVVVVVVVLVVVLVVLVVQLVVLVVVCVVPVDLLSVLSNQLSVLLNVLSVQLVCCVVVHPDDNVVSVVSNVVSNVVSVVSNVVSVVD/DVVVVVVVVVVVLVVVLVVLVVQLVVLVVVCVVPVDLLSVLSNQLSVLLNVLSVQLVCCVVVHPDDNVVSVVSNVVSNVVSVVSNVVSVVD